Protein AF-A0A2V8UF79-F1 (afdb_monomer)

pLDDT: mean 83.08, std 16.21, range [36.19, 95.56]

Mean predicted aligned error: 9.64 Å

Solvent-accessible surface area (backbone atoms only — not comparable to full-atom values): 8028 Å² total; per-residue (Å²): 137,89,75,87,68,76,65,92,43,81,90,50,63,95,54,94,62,59,58,66,60,56,50,50,54,48,50,44,46,70,73,70,59,59,54,55,62,56,53,28,51,61,31,41,80,71,75,40,92,54,57,45,67,54,55,50,52,47,43,69,72,43,45,65,61,51,47,65,62,46,55,77,76,50,79,80,82,60,99,51,70,49,71,49,81,48,76,48,73,56,96,86,32,51,29,43,36,38,40,31,27,23,86,86,69,48,75,72,49,76,49,77,50,73,48,92,58,78,63,63,56,57,67,61,70,71,70,82,120

Radius of gyration: 20.26 Å; Cα contacts (8 Å, |Δi|>4): 120; chains: 1; bounding box: 39×39×61 Å

Structure (mmCIF, N/CA/C/O backbone):
data_AF-A0A2V8UF79-F1
#
_entry.id   AF-A0A2V8UF79-F1
#
loop_
_atom_site.group_PDB
_atom_site.id
_atom_site.type_symbol
_atom_site.label_atom_id
_atom_site.label_alt_id
_atom_site.label_comp_id
_atom_site.label_asym_id
_atom_site.label_entity_id
_atom_site.label_seq_id
_atom_site.pdbx_PDB_ins_code
_atom_site.Cartn_x
_atom_site.Cartn_y
_atom_site.Cartn_z
_atom_site.occupancy
_atom_site.B_iso_or_equiv
_atom_site.auth_seq_id
_atom_site.auth_comp_id
_atom_site.auth_asym_id
_atom_site.auth_atom_id
_atom_site.pdbx_PDB_model_num
ATOM 1 N N . MET A 1 1 ? -20.054 -1.602 21.205 1.00 36.19 1 MET A N 1
ATOM 2 C CA . MET A 1 1 ? -19.768 -2.441 22.390 1.00 36.19 1 MET A CA 1
ATOM 3 C C . MET A 1 1 ? -18.299 -2.821 22.345 1.00 36.19 1 MET A C 1
ATOM 5 O O . MET A 1 1 ? -17.912 -3.521 21.424 1.00 36.19 1 MET A O 1
ATOM 9 N N . ALA A 1 2 ? -17.483 -2.304 23.265 1.00 43.34 2 ALA A N 1
ATOM 10 C CA . ALA A 1 2 ? -16.044 -2.552 23.294 1.00 43.34 2 ALA A CA 1
ATOM 11 C C . ALA A 1 2 ? -15.741 -3.691 24.274 1.00 43.34 2 ALA A C 1
ATOM 13 O O . ALA A 1 2 ? -15.813 -3.506 25.489 1.00 43.34 2 ALA A O 1
ATOM 14 N N . ARG A 1 3 ? -15.422 -4.876 23.754 1.00 45.66 3 ARG A N 1
ATOM 15 C CA . ARG A 1 3 ? -14.690 -5.882 24.526 1.00 45.66 3 ARG A CA 1
ATOM 16 C C . ARG A 1 3 ? -13.221 -5.659 24.205 1.00 45.66 3 ARG A C 1
ATOM 18 O O . ARG A 1 3 ? -12.849 -5.752 23.046 1.00 45.66 3 ARG A O 1
ATOM 25 N N . ARG A 1 4 ? -12.414 -5.327 25.220 1.00 50.69 4 ARG A N 1
ATOM 26 C CA . ARG A 1 4 ? -10.949 -5.352 25.126 1.00 50.69 4 ARG A CA 1
ATOM 27 C C . ARG A 1 4 ? -10.539 -6.771 24.728 1.00 50.69 4 ARG A C 1
ATOM 29 O O . ARG A 1 4 ? -10.467 -7.644 25.588 1.00 50.69 4 ARG A O 1
ATOM 36 N N . ALA A 1 5 ? -10.326 -7.003 23.439 1.00 48.91 5 ALA A N 1
ATOM 37 C CA . ALA A 1 5 ? -9.511 -8.110 22.990 1.00 48.91 5 ALA A CA 1
ATOM 38 C C . ALA A 1 5 ? -8.061 -7.711 23.271 1.00 48.91 5 ALA A C 1
ATOM 40 O O . ALA A 1 5 ? -7.623 -6.620 22.909 1.00 48.91 5 ALA A O 1
ATOM 41 N N . THR A 1 6 ? -7.340 -8.556 23.999 1.00 53.25 6 THR A N 1
ATOM 42 C CA . THR A 1 6 ? -5.884 -8.475 24.116 1.00 53.25 6 THR A CA 1
ATOM 43 C C . THR A 1 6 ? -5.303 -8.270 22.715 1.00 53.25 6 THR A C 1
ATOM 45 O O . THR A 1 6 ? -5.701 -9.027 21.824 1.00 53.25 6 THR A O 1
ATOM 48 N N . PRO A 1 7 ? -4.413 -7.285 22.481 1.00 51.06 7 PRO A N 1
ATOM 49 C CA . PRO A 1 7 ? -3.833 -7.116 21.159 1.00 51.06 7 PRO A CA 1
ATOM 50 C C . PRO A 1 7 ? -3.147 -8.431 20.783 1.00 51.06 7 PRO A C 1
ATOM 52 O O . PRO A 1 7 ? -2.268 -8.917 21.500 1.00 51.06 7 PRO A O 1
ATOM 55 N N . LEU A 1 8 ? -3.583 -9.033 19.675 1.00 57.78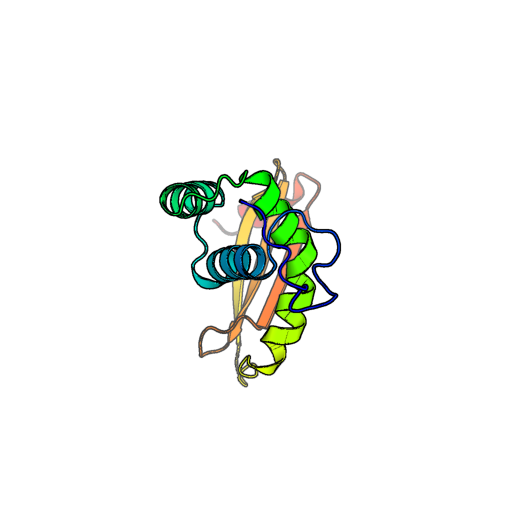 8 LEU A N 1
ATOM 56 C CA . LEU A 1 8 ? -2.989 -10.248 19.107 1.00 57.78 8 LEU A CA 1
ATOM 57 C C . LEU A 1 8 ? -1.510 -10.009 18.772 1.00 57.78 8 LEU A C 1
ATOM 59 O O . LEU A 1 8 ? -0.745 -10.957 18.587 1.00 57.78 8 LEU A O 1
ATOM 63 N N . ASN A 1 9 ? -1.095 -8.740 18.694 1.00 65.62 9 ASN A N 1
ATOM 64 C CA . ASN A 1 9 ? 0.278 -8.340 18.481 1.00 65.62 9 ASN A CA 1
ATOM 65 C C . ASN A 1 9 ? 0.593 -7.016 19.218 1.00 65.62 9 ASN A C 1
ATOM 67 O O . ASN A 1 9 ? -0.086 -6.022 18.956 1.00 65.62 9 ASN A O 1
ATOM 71 N N . PRO A 1 10 ? 1.672 -6.928 20.030 1.00 73.88 10 PRO A N 1
ATOM 72 C CA . PRO A 1 10 ? 2.131 -5.672 20.654 1.00 73.88 10 PRO A CA 1
ATOM 73 C C . PRO A 1 10 ? 2.301 -4.504 19.667 1.00 73.88 10 PRO A C 1
ATOM 75 O O . PRO A 1 10 ? 2.320 -3.336 20.038 1.00 73.88 10 PRO A O 1
ATOM 78 N N . PHE A 1 11 ? 2.418 -4.821 18.378 1.00 78.25 11 PHE A N 1
ATOM 79 C CA . PHE A 1 11 ? 2.521 -3.882 17.272 1.00 78.25 11 PHE A CA 1
ATOM 80 C C . PHE A 1 11 ? 1.319 -2.931 17.099 1.00 78.25 11 PHE A C 1
ATOM 82 O O . PHE A 1 11 ? 1.471 -1.842 16.533 1.00 78.25 11 PHE A O 1
ATOM 89 N N . PHE A 1 12 ? 0.136 -3.319 17.575 1.00 80.69 12 PHE A N 1
ATOM 90 C CA . PHE A 1 12 ? -1.090 -2.516 17.515 1.00 80.69 12 PHE A CA 1
ATOM 91 C C . PHE A 1 12 ? -1.527 -2.006 18.893 1.00 80.69 12 PHE A C 1
ATOM 93 O O . PHE A 1 12 ? -2.676 -1.607 19.076 1.00 80.69 12 PHE A O 1
ATOM 100 N N . ASP A 1 13 ? -0.611 -1.965 19.860 1.00 78.88 13 ASP A N 1
ATOM 101 C CA . ASP A 1 13 ? -0.946 -1.480 21.191 1.00 78.88 13 ASP A CA 1
ATOM 102 C C . ASP A 1 13 ? -1.377 0.003 21.175 1.00 78.88 13 ASP A C 1
ATOM 104 O O . ASP A 1 13 ? -0.908 0.826 20.375 1.00 78.88 13 ASP A O 1
ATOM 108 N N . GLY A 1 14 ? -2.337 0.335 22.039 1.00 77.50 14 GLY A N 1
ATOM 109 C CA . GLY A 1 14 ? -2.905 1.679 22.163 1.00 77.50 14 GLY A CA 1
ATOM 110 C C . GLY A 1 14 ? -3.758 2.155 20.976 1.00 77.50 14 GLY A C 1
ATOM 111 O O . GLY A 1 14 ? -3.981 3.361 20.831 1.00 77.50 14 GLY A O 1
ATOM 112 N N . ARG A 1 15 ? -4.230 1.261 20.094 1.00 83.88 15 ARG A N 1
ATOM 113 C CA . ARG A 1 15 ? -5.161 1.619 19.008 1.00 83.88 15 ARG A CA 1
ATOM 1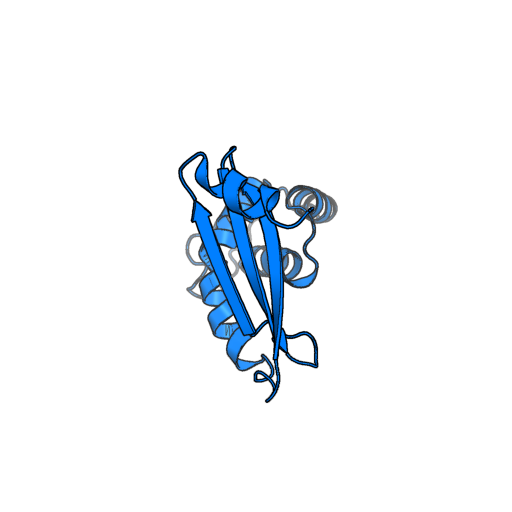14 C C . ARG A 1 15 ? -6.616 1.530 19.474 1.00 83.88 15 ARG A C 1
ATOM 116 O O . ARG A 1 15 ? -6.972 0.727 20.323 1.00 83.88 15 ARG A O 1
ATOM 123 N N . TRP A 1 16 ? -7.462 2.393 18.907 1.00 84.06 16 TRP A N 1
ATOM 124 C CA . TRP A 1 16 ? -8.902 2.414 19.207 1.00 84.06 16 TRP A CA 1
ATOM 125 C C . TRP A 1 16 ? -9.682 1.303 18.491 1.00 84.06 16 TRP A C 1
ATOM 127 O O . TRP A 1 16 ? -10.740 0.895 18.955 1.00 84.06 16 TRP A O 1
ATOM 137 N N . PHE A 1 17 ? -9.161 0.837 17.356 1.00 86.50 17 PHE A N 1
ATOM 138 C CA . PHE A 1 17 ? -9.727 -0.265 16.584 1.00 86.50 17 PHE A CA 1
ATOM 139 C C . PHE A 1 17 ? -8.957 -1.548 16.877 1.00 86.50 17 PHE A C 1
ATOM 141 O O . PHE A 1 17 ? -7.734 -1.487 17.016 1.00 86.50 17 PHE A O 1
ATOM 148 N N . ASP A 1 18 ? -9.668 -2.675 16.877 1.00 87.81 18 ASP A N 1
ATOM 149 C CA . ASP A 1 18 ? -9.070 -4.001 17.019 1.00 87.81 18 ASP A CA 1
ATOM 150 C C . ASP A 1 18 ? -8.066 -4.292 15.894 1.00 87.81 18 ASP A C 1
ATOM 152 O O . ASP A 1 18 ? -8.272 -3.925 14.729 1.00 87.81 18 ASP A O 1
ATOM 156 N N . ASP A 1 19 ? -6.997 -5.010 16.242 1.00 88.75 19 ASP A N 1
ATOM 157 C CA . ASP A 1 19 ? -5.901 -5.395 15.347 1.00 88.75 19 ASP A CA 1
ATOM 158 C C . ASP A 1 19 ? -6.417 -6.043 14.056 1.00 88.75 19 ASP A C 1
ATOM 160 O O . ASP A 1 19 ? -5.938 -5.742 12.962 1.00 88.75 19 ASP A O 1
ATOM 164 N N . GLU A 1 20 ? -7.433 -6.901 14.169 1.00 89.38 20 GLU A N 1
ATOM 165 C CA . GLU A 1 20 ? -8.027 -7.624 13.044 1.00 89.38 20 GLU A CA 1
ATOM 166 C C . GLU A 1 20 ? -8.670 -6.686 12.021 1.00 89.38 20 GLU A C 1
ATOM 168 O O . GLU A 1 20 ? -8.532 -6.902 10.815 1.00 89.38 20 GLU A O 1
ATOM 173 N N . ILE A 1 21 ? -9.317 -5.608 12.478 1.00 91.31 21 ILE A N 1
ATOM 174 C CA . ILE A 1 21 ? -9.935 -4.607 11.600 1.00 91.31 21 ILE A CA 1
ATOM 175 C C . ILE A 1 21 ? -8.843 -3.854 10.840 1.00 91.31 21 ILE A C 1
ATOM 177 O O . ILE A 1 21 ? -8.944 -3.664 9.624 1.00 91.31 21 ILE A O 1
ATOM 181 N N . ILE A 1 22 ? -7.775 -3.462 11.542 1.00 91.69 22 ILE A N 1
ATOM 182 C CA . ILE A 1 22 ? -6.629 -2.772 10.939 1.00 91.69 22 ILE A CA 1
ATOM 183 C C . ILE A 1 22 ? -5.976 -3.676 9.887 1.00 91.69 22 ILE A C 1
ATOM 185 O O . ILE A 1 22 ? -5.786 -3.258 8.742 1.00 91.69 22 ILE A O 1
ATOM 189 N N . ILE A 1 23 ? -5.676 -4.928 10.244 1.00 91.75 23 ILE A N 1
ATOM 190 C CA . ILE A 1 23 ? -5.064 -5.912 9.346 1.00 91.75 23 ILE A CA 1
ATOM 191 C C . ILE A 1 23 ? -5.961 -6.174 8.135 1.00 91.75 23 ILE A C 1
ATOM 193 O O . ILE A 1 23 ? -5.459 -6.228 7.012 1.00 91.75 23 ILE A O 1
ATOM 197 N N . LEU A 1 24 ? -7.275 -6.310 8.325 1.00 92.25 24 LEU A N 1
ATOM 198 C CA . LEU A 1 24 ? -8.221 -6.540 7.236 1.00 92.25 24 LEU A CA 1
ATOM 199 C C . LEU A 1 24 ? -8.214 -5.381 6.232 1.00 92.25 24 LEU A C 1
ATOM 201 O O . LEU A 1 24 ? -8.098 -5.624 5.028 1.00 92.25 24 LEU A O 1
ATOM 205 N N . CYS A 1 25 ? -8.281 -4.139 6.722 1.00 93.00 25 CYS A N 1
ATOM 206 C CA . CYS A 1 25 ? -8.245 -2.944 5.878 1.00 93.00 25 CYS A CA 1
ATOM 207 C C . CYS A 1 25 ? -6.948 -2.879 5.060 1.00 93.00 25 CYS A C 1
ATOM 209 O O . CYS A 1 25 ? -6.990 -2.677 3.846 1.00 93.00 25 CYS A O 1
ATOM 211 N N . LEU A 1 26 ? -5.803 -3.110 5.711 1.00 92.75 26 LEU A N 1
ATOM 212 C CA . LEU A 1 26 ? -4.489 -3.109 5.062 1.00 92.75 26 LEU A CA 1
ATOM 213 C C . LEU A 1 26 ? -4.340 -4.238 4.041 1.00 92.75 26 LEU A C 1
ATOM 215 O O . LEU A 1 26 ? -3.820 -4.043 2.941 1.00 92.75 2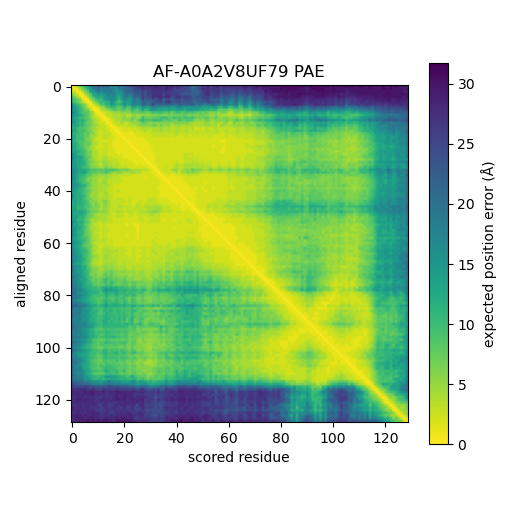6 LEU A O 1
ATOM 219 N N . ARG A 1 27 ? -4.827 -5.435 4.377 1.00 92.12 27 ARG A N 1
ATOM 220 C CA . ARG A 1 27 ? -4.795 -6.582 3.469 1.00 92.12 27 ARG A CA 1
ATOM 221 C C . ARG A 1 27 ? -5.552 -6.267 2.186 1.00 92.12 27 ARG A C 1
ATOM 223 O O . ARG A 1 27 ? -5.056 -6.558 1.101 1.00 92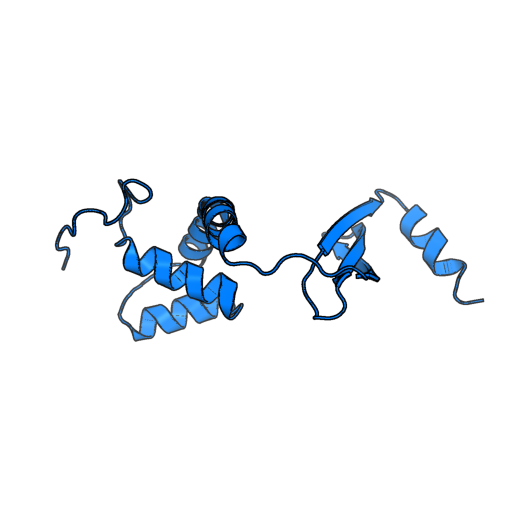.12 27 ARG A O 1
ATOM 230 N N . TRP A 1 28 ? -6.739 -5.680 2.298 1.00 92.25 28 TRP A N 1
ATOM 231 C CA . TRP A 1 28 ? -7.536 -5.315 1.133 1.00 92.25 28 TRP A CA 1
ATOM 232 C C . TRP A 1 28 ? -6.919 -4.172 0.333 1.00 92.25 28 TRP A C 1
ATOM 234 O O . TRP A 1 28 ? -6.841 -4.295 -0.891 1.00 92.25 28 TRP A O 1
ATOM 244 N N . SER A 1 29 ? -6.401 -3.131 0.997 1.00 91.19 29 SER A N 1
ATOM 245 C CA . SER A 1 29 ? -5.742 -2.016 0.310 1.00 91.19 29 SER A CA 1
ATOM 246 C C . SER A 1 29 ? -4.541 -2.481 -0.514 1.00 91.19 29 SER A C 1
ATOM 248 O O . SER A 1 29 ? -4.389 -2.068 -1.660 1.00 91.19 29 SER A O 1
ATOM 250 N N . PHE A 1 30 ? -3.710 -3.383 0.022 1.00 88.88 30 PHE A N 1
ATOM 251 C CA . PHE A 1 30 ? -2.521 -3.864 -0.688 1.00 88.88 30 PHE A CA 1
ATOM 252 C C . PHE A 1 30 ? -2.828 -4.934 -1.740 1.00 88.88 30 PHE A C 1
ATOM 254 O O . PHE A 1 30 ? -2.205 -4.942 -2.803 1.00 88.88 30 PHE A O 1
ATOM 261 N N . ARG A 1 31 ? -3.783 -5.837 -1.477 1.00 88.75 31 ARG A N 1
ATOM 262 C CA . ARG A 1 31 ? -4.070 -6.965 -2.377 1.00 88.75 31 ARG A CA 1
ATOM 263 C C . ARG A 1 31 ? -4.914 -6.569 -3.582 1.00 88.75 31 ARG A C 1
ATOM 265 O O . ARG A 1 31 ? -4.586 -6.975 -4.693 1.00 88.75 31 ARG A O 1
ATOM 272 N N . TYR A 1 32 ? -6.003 -5.840 -3.351 1.00 88.12 32 TYR A N 1
ATOM 273 C CA . TYR A 1 32 ? -7.019 -5.568 -4.373 1.00 88.12 32 TYR A CA 1
ATOM 274 C C . TYR A 1 32 ? -6.958 -4.134 -4.906 1.00 88.12 32 TYR A C 1
ATOM 276 O O . TYR A 1 32 ? -7.583 -3.842 -5.918 1.00 88.12 32 TYR A O 1
ATOM 284 N N . LYS A 1 33 ? -6.187 -3.255 -4.248 1.00 86.31 33 LYS A N 1
ATOM 285 C CA . LYS A 1 33 ? -6.041 -1.830 -4.587 1.00 86.31 33 LYS A CA 1
ATOM 286 C C . LYS A 1 33 ? -7.376 -1.067 -4.770 1.00 86.31 33 LYS A C 1
ATOM 288 O O . LYS A 1 33 ? -7.457 -0.251 -5.687 1.00 86.31 33 LYS A O 1
ATOM 293 N N . PRO A 1 34 ? -8.408 -1.289 -3.927 1.00 91.75 34 PRO A N 1
ATOM 294 C CA . PRO A 1 34 ? -9.595 -0.437 -3.928 1.00 91.75 34 PRO A CA 1
ATOM 295 C C . PRO A 1 34 ? -9.224 0.992 -3.520 1.00 91.75 34 PRO A C 1
ATOM 297 O O . PRO A 1 34 ? -8.194 1.223 -2.870 1.00 91.75 34 PRO A O 1
ATOM 300 N N . SER A 1 35 ? -10.081 1.958 -3.847 1.00 92.19 35 SER A N 1
ATOM 301 C CA . SER A 1 35 ? -9.922 3.302 -3.305 1.00 92.19 35 SER A CA 1
ATOM 302 C C . SER A 1 35 ? -10.137 3.277 -1.784 1.00 92.19 35 SER A C 1
ATOM 304 O O . SER A 1 35 ? -10.885 2.457 -1.246 1.00 92.19 35 SER A O 1
ATOM 306 N N . TYR A 1 36 ? -9.497 4.192 -1.048 1.00 93.00 36 TYR A N 1
ATOM 307 C CA . TYR A 1 36 ? -9.743 4.298 0.396 1.00 93.00 36 TYR A CA 1
ATOM 308 C C . TYR A 1 36 ? -11.190 4.688 0.720 1.00 93.00 36 TYR A C 1
ATOM 310 O O . TYR A 1 36 ? -11.620 4.446 1.840 1.00 93.00 36 TYR A O 1
ATOM 318 N N . ARG A 1 37 ? -11.933 5.292 -0.220 1.00 93.75 37 ARG A N 1
ATOM 319 C CA . ARG A 1 37 ? -13.365 5.573 -0.040 1.00 93.75 37 ARG A CA 1
ATOM 320 C C . ARG A 1 37 ? -14.187 4.298 -0.173 1.00 93.75 37 ARG A C 1
ATOM 322 O O . ARG A 1 37 ? -14.999 4.037 0.703 1.00 93.75 37 ARG A O 1
ATOM 329 N N . ASP A 1 38 ? -13.877 3.468 -1.162 1.00 94.31 38 ASP A N 1
ATOM 330 C CA . ASP A 1 38 ? -14.542 2.176 -1.361 1.00 94.31 38 ASP A CA 1
ATOM 331 C C . ASP A 1 38 ? -14.331 1.294 -0.123 1.00 94.31 38 ASP A C 1
ATOM 333 O O . ASP A 1 38 ? -15.261 0.680 0.383 1.00 94.31 38 ASP A O 1
ATOM 337 N N . LEU A 1 39 ? -13.119 1.298 0.451 1.00 94.25 39 LEU A N 1
ATOM 338 C CA . LEU A 1 39 ? -12.859 0.596 1.713 1.00 94.25 39 LEU A CA 1
ATOM 339 C C . LEU A 1 39 ? -13.710 1.118 2.871 1.00 94.25 39 LEU A C 1
ATOM 341 O O . LEU A 1 39 ? -14.125 0.325 3.711 1.00 94.25 39 LEU A O 1
ATOM 345 N N . VAL A 1 40 ? -13.964 2.425 2.942 1.00 95.12 40 VAL A N 1
ATOM 346 C CA . VAL A 1 40 ? -14.855 2.990 3.964 1.00 95.12 40 VAL A CA 1
ATOM 347 C C . VAL A 1 40 ? -16.285 2.512 3.761 1.00 95.12 40 VAL A C 1
ATOM 349 O O . VAL A 1 40 ? -16.916 2.123 4.737 1.00 95.12 40 VAL A O 1
ATOM 352 N N . GLU A 1 41 ? -16.777 2.491 2.524 1.00 95.06 41 GLU A N 1
ATOM 353 C CA . GLU A 1 41 ? -18.114 1.980 2.201 1.00 95.06 41 GLU A CA 1
ATOM 354 C C . GLU A 1 41 ? -18.241 0.500 2.583 1.00 95.06 41 GLU A C 1
ATOM 356 O O . GLU A 1 41 ? -19.137 0.136 3.343 1.00 95.06 41 GLU A O 1
ATOM 361 N N . MET A 1 42 ? -17.266 -0.329 2.200 1.00 94.25 42 MET A N 1
ATOM 362 C CA . MET A 1 42 ? -17.231 -1.754 2.551 1.00 94.25 42 MET A CA 1
ATOM 363 C C . MET A 1 42 ? -17.159 -2.005 4.067 1.00 94.25 42 MET A C 1
ATOM 365 O O . MET A 1 42 ? -17.686 -3.001 4.564 1.00 94.25 42 MET A O 1
ATOM 369 N N . MET A 1 43 ? -16.470 -1.142 4.823 1.00 94.12 43 MET A N 1
ATOM 370 C CA . MET A 1 43 ? -16.451 -1.227 6.289 1.00 94.12 43 MET A CA 1
ATOM 371 C C . MET A 1 43 ? -17.761 -0.715 6.898 1.00 94.12 43 MET A C 1
ATOM 373 O O . MET A 1 43 ? -18.242 -1.285 7.877 1.00 94.12 43 MET A O 1
ATOM 377 N N . GLY A 1 44 ? -18.382 0.293 6.285 1.00 94.50 44 GLY A N 1
ATOM 378 C CA . GLY A 1 44 ? -19.699 0.804 6.651 1.00 94.50 44 GLY A CA 1
ATOM 379 C C . GLY A 1 44 ? -20.794 -0.254 6.526 1.00 94.50 44 GLY A C 1
ATOM 380 O O . GLY A 1 44 ? -21.564 -0.435 7.466 1.00 94.50 44 GLY A O 1
ATOM 381 N N . GLU A 1 45 ? -20.798 -1.033 5.439 1.00 94.62 45 GLU A N 1
ATOM 382 C CA . GLU A 1 45 ? -21.695 -2.190 5.255 1.00 94.62 45 GLU A CA 1
ATOM 383 C C . GLU A 1 45 ? -21.553 -3.238 6.372 1.00 94.62 45 GLU A C 1
ATOM 385 O O . GLU A 1 45 ? -22.496 -3.958 6.693 1.00 94.62 45 GLU A O 1
ATOM 390 N N . ARG A 1 46 ? -20.377 -3.306 7.005 1.00 92.12 46 ARG A N 1
ATOM 391 C CA . ARG A 1 46 ? -20.067 -4.205 8.128 1.00 92.12 46 ARG A CA 1
ATOM 392 C C . ARG A 1 46 ? -20.321 -3.573 9.499 1.00 92.12 46 ARG A C 1
ATOM 394 O O . ARG A 1 46 ? -19.970 -4.170 10.514 1.00 92.12 46 ARG A O 1
ATOM 401 N N . GLY A 1 47 ? -20.894 -2.370 9.547 1.00 92.69 47 GLY A N 1
ATOM 402 C CA . GLY A 1 47 ? -21.158 -1.636 10.787 1.00 92.69 47 GLY A CA 1
ATOM 403 C C . GLY A 1 47 ? -19.910 -1.035 11.441 1.00 92.69 47 GLY A C 1
ATOM 404 O O . GLY A 1 47 ? -19.942 -0.708 12.627 1.00 92.69 47 GLY A O 1
ATOM 405 N N . LEU A 1 48 ? -18.809 -0.891 10.697 1.00 91.44 48 LEU A N 1
ATOM 406 C CA . LEU A 1 48 ? -17.544 -0.336 11.177 1.00 91.44 48 LEU A CA 1
ATOM 407 C C . LEU A 1 48 ? -17.322 1.067 10.589 1.00 91.44 48 LEU A C 1
ATOM 409 O O . LEU A 1 48 ? -16.789 1.196 9.484 1.00 91.44 48 LEU A O 1
ATOM 413 N N . PRO A 1 49 ? -17.694 2.143 11.307 1.00 90.62 49 PRO A N 1
ATOM 414 C CA . PRO A 1 49 ? -17.481 3.502 10.828 1.00 90.62 49 PRO A CA 1
ATOM 415 C C . PRO A 1 49 ? -15.994 3.871 10.927 1.00 90.62 49 PRO A C 1
ATOM 417 O O . PRO A 1 49 ? -15.481 4.211 11.994 1.00 90.62 49 PRO A O 1
ATOM 420 N N . VAL A 1 50 ? -15.289 3.810 9.797 1.00 92.00 50 VAL A N 1
ATOM 421 C CA . VAL A 1 50 ? -13.872 4.183 9.684 1.00 92.00 50 VAL A CA 1
ATOM 422 C C . VAL A 1 50 ? -13.741 5.356 8.720 1.00 92.00 50 VAL A C 1
ATOM 424 O O . VAL A 1 50 ? -14.332 5.358 7.650 1.00 92.00 50 VAL A O 1
ATOM 427 N N . ALA A 1 51 ? -12.945 6.368 9.065 1.00 93.00 51 ALA A N 1
ATOM 428 C CA . ALA A 1 51 ? -12.638 7.450 8.133 1.00 93.00 51 ALA A CA 1
ATOM 429 C C . ALA A 1 51 ? -11.552 7.027 7.127 1.00 93.00 51 ALA A C 1
ATOM 431 O O . ALA A 1 51 ? -10.572 6.376 7.494 1.00 93.00 51 ALA A O 1
ATOM 432 N N . HIS A 1 52 ? -11.653 7.485 5.877 1.00 93.19 52 HIS A N 1
ATOM 433 C CA . HIS A 1 52 ? -10.666 7.171 4.831 1.00 93.19 52 HIS A CA 1
ATOM 434 C C . HIS A 1 52 ? -9.244 7.632 5.210 1.00 93.19 52 HIS A C 1
ATOM 436 O O . HIS A 1 52 ? -8.260 6.965 4.897 1.00 93.19 52 HIS A O 1
ATOM 442 N N . THR A 1 53 ? -9.123 8.746 5.944 1.00 94.88 53 THR A N 1
ATOM 443 C CA . THR A 1 53 ? -7.844 9.252 6.468 1.00 94.88 53 THR A CA 1
ATOM 444 C C . THR A 1 53 ? -7.233 8.326 7.516 1.00 94.88 53 THR A C 1
ATOM 446 O O . THR A 1 53 ? -6.010 8.238 7.608 1.00 94.88 53 THR A O 1
ATOM 449 N N . THR A 1 54 ? -8.051 7.606 8.288 1.00 93.75 54 THR A N 1
ATOM 450 C CA . THR A 1 54 ? -7.585 6.605 9.254 1.00 93.75 54 THR A CA 1
ATOM 451 C C . THR A 1 54 ? -6.958 5.421 8.529 1.00 93.75 54 THR A C 1
ATOM 453 O O . THR A 1 54 ? -5.841 5.032 8.870 1.00 93.75 54 THR A O 1
ATOM 456 N N . ILE A 1 55 ? -7.619 4.919 7.480 1.00 93.56 55 ILE A N 1
ATOM 457 C CA . ILE A 1 55 ? -7.090 3.830 6.646 1.00 93.56 55 ILE A CA 1
ATOM 458 C C . ILE A 1 55 ? -5.790 4.265 5.962 1.00 93.56 55 ILE A C 1
ATOM 460 O O . ILE A 1 55 ? -4.801 3.537 6.009 1.00 93.56 55 ILE A O 1
ATOM 464 N N . LEU A 1 56 ? -5.742 5.484 5.416 1.00 93.88 56 LEU A N 1
ATOM 465 C CA . LEU A 1 56 ? -4.522 6.049 4.834 1.00 93.88 56 LEU A CA 1
ATOM 466 C C . LEU A 1 56 ? -3.371 6.118 5.853 1.00 93.88 56 LEU A C 1
ATOM 468 O O . LEU A 1 56 ? -2.249 5.720 5.548 1.00 93.88 56 LEU A O 1
ATOM 472 N N . ARG A 1 57 ? -3.634 6.599 7.075 1.00 93.69 57 ARG A N 1
ATOM 473 C CA . ARG A 1 57 ? -2.625 6.675 8.147 1.00 93.69 57 ARG A CA 1
ATOM 474 C C . ARG A 1 57 ? -2.123 5.292 8.555 1.00 93.69 57 ARG A C 1
ATOM 476 O O . ARG A 1 57 ? -0.935 5.145 8.826 1.00 93.69 57 ARG A O 1
ATOM 483 N N . TRP A 1 58 ? -3.001 4.291 8.600 1.00 93.50 58 TRP A N 1
ATOM 484 C CA . TRP A 1 58 ? -2.598 2.904 8.822 1.00 93.50 58 TRP A CA 1
ATOM 485 C C . TRP A 1 58 ? -1.722 2.388 7.687 1.00 93.50 58 TRP A C 1
ATOM 487 O O . TRP A 1 58 ? -0.668 1.829 7.967 1.00 93.50 58 TRP A O 1
ATOM 497 N N . ALA A 1 59 ? -2.117 2.611 6.431 1.00 92.88 59 ALA A N 1
ATOM 498 C CA . ALA A 1 59 ? -1.349 2.168 5.272 1.00 92.88 59 ALA A CA 1
ATOM 499 C C . ALA A 1 59 ? 0.068 2.745 5.300 1.00 92.88 59 ALA A C 1
ATOM 501 O O . ALA A 1 59 ? 1.025 1.988 5.217 1.00 92.88 59 ALA A O 1
ATOM 502 N N . VAL A 1 60 ? 0.212 4.052 5.532 1.00 92.19 60 VAL A N 1
ATOM 503 C CA . VAL A 1 60 ? 1.530 4.701 5.635 1.00 92.19 60 VAL A CA 1
ATOM 504 C C . VAL A 1 60 ? 2.337 4.161 6.818 1.00 92.19 60 VAL A C 1
ATOM 506 O O . VAL A 1 60 ? 3.513 3.857 6.664 1.00 92.19 60 VAL A O 1
ATOM 509 N N . ARG A 1 61 ? 1.722 4.017 7.999 1.00 91.69 61 ARG A N 1
ATOM 510 C CA . ARG A 1 61 ? 2.431 3.581 9.213 1.00 91.69 61 ARG A CA 1
ATOM 511 C C . ARG A 1 61 ? 2.899 2.130 9.144 1.00 91.69 61 ARG A C 1
ATOM 513 O O . ARG A 1 61 ? 3.940 1.800 9.701 1.00 91.69 61 ARG A O 1
ATOM 520 N N . TYR A 1 62 ? 2.091 1.261 8.548 1.00 90.94 62 TYR A N 1
ATOM 521 C CA . TYR A 1 62 ? 2.274 -0.182 8.646 1.00 90.94 62 TYR A CA 1
ATOM 522 C C . TYR A 1 62 ? 2.786 -0.824 7.352 1.00 90.94 62 TYR A C 1
ATOM 524 O O . TYR A 1 62 ? 3.205 -1.978 7.407 1.00 90.94 62 TYR A O 1
ATOM 532 N N . ALA A 1 63 ? 2.801 -0.108 6.220 1.00 90.69 63 ALA A N 1
ATOM 533 C CA . ALA A 1 63 ? 3.255 -0.639 4.932 1.00 90.69 63 ALA A CA 1
ATOM 534 C C . ALA A 1 63 ? 4.628 -1.314 5.017 1.00 90.69 63 ALA A C 1
ATOM 536 O O . ALA A 1 63 ? 4.750 -2.465 4.611 1.00 90.69 63 ALA A O 1
ATOM 537 N N . GLU A 1 64 ? 5.630 -0.644 5.591 1.00 89.94 64 GLU A N 1
ATOM 538 C CA . GLU A 1 64 ? 6.996 -1.181 5.649 1.00 89.94 64 GLU A CA 1
ATOM 539 C C . GLU A 1 64 ? 7.078 -2.498 6.426 1.00 89.94 64 GLU A C 1
ATOM 541 O O . GLU A 1 64 ? 7.756 -3.438 6.013 1.00 89.94 64 GLU A O 1
ATOM 546 N N . GLU A 1 65 ? 6.381 -2.594 7.560 1.00 89.31 65 GLU A N 1
ATOM 547 C CA . GLU A 1 65 ? 6.406 -3.806 8.378 1.00 89.31 65 GLU A CA 1
ATOM 548 C C . GLU A 1 65 ? 5.661 -4.957 7.692 1.00 89.31 65 GLU A C 1
ATOM 550 O O . GLU A 1 65 ? 6.114 -6.105 7.715 1.00 89.31 65 GLU A O 1
ATOM 555 N N . PHE A 1 66 ? 4.540 -4.651 7.035 1.00 88.44 66 PHE A N 1
ATOM 556 C CA . PHE A 1 66 ? 3.833 -5.619 6.203 1.00 88.44 66 PHE A CA 1
ATOM 557 C C . PHE A 1 66 ? 4.715 -6.107 5.056 1.00 88.44 66 PHE A C 1
ATOM 559 O O . PHE A 1 66 ? 4.783 -7.312 4.822 1.00 88.44 66 PHE A O 1
ATOM 566 N N . GLU A 1 67 ? 5.433 -5.207 4.388 1.00 88.06 67 GLU A N 1
ATOM 567 C CA . GLU A 1 67 ? 6.342 -5.550 3.300 1.00 88.06 67 GLU A CA 1
ATOM 568 C C . GLU A 1 67 ? 7.483 -6.451 3.785 1.00 88.06 67 GLU A C 1
ATOM 570 O O . GLU A 1 67 ? 7.726 -7.498 3.190 1.00 88.06 67 GLU A O 1
ATOM 575 N N . LYS A 1 68 ? 8.134 -6.122 4.911 1.00 89.75 68 LYS A N 1
ATOM 576 C CA . LYS A 1 68 ? 9.202 -6.950 5.506 1.00 89.75 68 LYS A CA 1
ATOM 577 C C . LYS A 1 68 ? 8.742 -8.378 5.792 1.00 89.75 68 LYS A C 1
ATOM 579 O O . LYS A 1 68 ? 9.484 -9.333 5.552 1.00 89.75 68 LYS A O 1
ATOM 584 N N . ARG A 1 69 ? 7.524 -8.536 6.317 1.00 89.69 69 ARG A N 1
ATOM 585 C CA . ARG A 1 69 ? 6.942 -9.854 6.613 1.00 89.69 69 ARG A CA 1
ATOM 586 C C . ARG A 1 69 ? 6.516 -10.576 5.339 1.00 89.69 69 ARG A C 1
ATOM 588 O O . ARG A 1 69 ? 6.752 -11.776 5.223 1.00 89.69 69 ARG A O 1
ATOM 595 N N . TRP A 1 70 ? 5.945 -9.850 4.380 1.00 86.38 70 TRP A N 1
ATOM 596 C CA . TRP A 1 70 ? 5.501 -10.389 3.097 1.00 86.38 70 TRP A CA 1
ATOM 597 C C . TRP A 1 70 ? 6.661 -10.852 2.214 1.00 86.38 70 TRP A C 1
ATOM 599 O O . TRP A 1 70 ? 6.561 -11.899 1.581 1.00 86.38 70 TRP A O 1
ATOM 609 N N . ARG A 1 71 ? 7.789 -10.133 2.226 1.00 86.75 71 ARG A N 1
ATOM 610 C CA . ARG A 1 71 ? 8.977 -10.409 1.401 1.00 86.75 71 ARG A CA 1
ATOM 611 C C . ARG A 1 71 ? 9.499 -11.843 1.558 1.00 86.75 71 ARG A C 1
ATOM 613 O O . ARG A 1 71 ? 10.040 -12.397 0.612 1.00 86.75 71 ARG A O 1
ATOM 620 N N . ARG A 1 72 ? 9.283 -12.470 2.721 1.00 88.38 72 ARG A N 1
ATOM 621 C CA . ARG A 1 72 ? 9.656 -13.872 3.005 1.00 88.38 72 ARG A CA 1
ATOM 622 C C . ARG A 1 72 ? 8.849 -14.895 2.201 1.00 88.38 72 ARG A C 1
ATOM 624 O O . ARG A 1 72 ? 9.333 -15.990 1.953 1.00 88.38 72 ARG A O 1
ATOM 631 N N . TYR A 1 73 ? 7.623 -14.538 1.829 1.00 88.62 73 TYR A N 1
ATOM 632 C CA . TYR A 1 73 ? 6.710 -15.370 1.043 1.00 88.62 73 TYR A CA 1
ATOM 633 C C . TYR A 1 73 ? 6.744 -15.015 -0.446 1.00 88.62 73 TYR A C 1
ATOM 635 O O . TYR A 1 73 ? 6.082 -15.656 -1.262 1.00 88.62 73 TYR A O 1
ATOM 643 N N . GLU A 1 74 ? 7.481 -13.968 -0.813 1.00 85.25 74 GLU A N 1
ATOM 644 C CA . GLU A 1 74 ? 7.565 -13.514 -2.186 1.00 85.25 74 GLU A CA 1
ATOM 645 C C . GLU A 1 74 ? 8.536 -14.390 -2.984 1.00 85.25 74 GLU A C 1
ATOM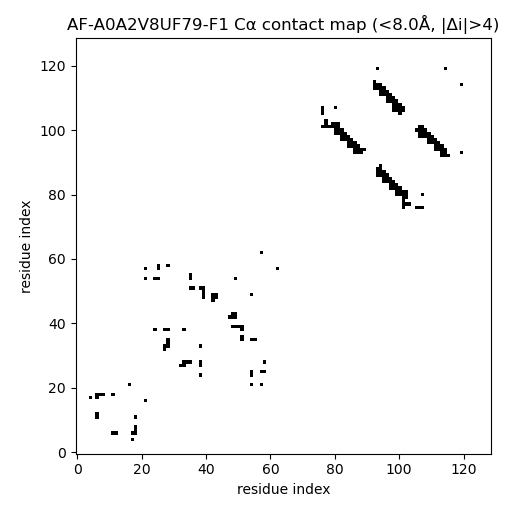 647 O O . GLU A 1 74 ? 9.632 -14.714 -2.528 1.00 85.25 74 GLU A O 1
ATOM 652 N N . ARG A 1 75 ? 8.165 -14.754 -4.217 1.00 90.31 75 ARG A N 1
ATOM 653 C CA . ARG A 1 75 ? 9.076 -15.511 -5.085 1.00 90.31 75 ARG A CA 1
ATOM 654 C C . ARG A 1 75 ? 10.309 -14.661 -5.422 1.00 90.31 75 ARG A C 1
ATOM 656 O O . ARG A 1 75 ? 10.147 -13.458 -5.630 1.00 90.31 75 ARG A O 1
ATOM 663 N N . PRO A 1 76 ? 11.509 -15.240 -5.568 1.00 89.31 76 PRO A N 1
ATOM 664 C CA . PRO A 1 76 ? 12.687 -14.495 -6.005 1.00 89.31 76 PRO A CA 1
ATOM 665 C C . PRO A 1 76 ? 12.517 -13.931 -7.428 1.00 89.31 76 PRO A C 1
ATOM 667 O O . PRO A 1 76 ? 11.722 -14.435 -8.230 1.00 89.31 76 PRO A O 1
ATOM 670 N N . VAL A 1 77 ? 13.263 -12.868 -7.732 1.00 90.94 77 VAL A N 1
ATOM 671 C CA . VAL A 1 77 ? 13.324 -12.282 -9.081 1.00 90.94 77 VAL A CA 1
ATOM 672 C C . VAL A 1 77 ? 13.954 -13.293 -10.047 1.00 90.94 77 VAL A C 1
ATOM 674 O O . VAL A 1 77 ? 14.910 -13.980 -9.693 1.00 90.94 77 VAL A O 1
ATOM 677 N N . GLY A 1 78 ? 13.388 -13.424 -11.250 1.00 90.38 78 GLY A N 1
ATOM 678 C CA . GLY A 1 78 ? 13.928 -14.309 -12.289 1.00 90.38 78 GLY A CA 1
ATOM 679 C C . GLY A 1 78 ? 15.263 -13.833 -12.883 1.00 90.38 78 GLY A C 1
ATOM 680 O O . GLY A 1 78 ? 15.679 -12.698 -12.684 1.00 90.38 78 GLY A O 1
ATOM 681 N N . GLY A 1 79 ? 15.915 -14.688 -13.678 1.00 91.00 79 GLY A N 1
ATOM 682 C CA . GLY A 1 79 ? 17.219 -14.386 -14.295 1.00 91.00 79 GLY A CA 1
ATOM 683 C C . GLY A 1 79 ? 17.197 -13.374 -15.452 1.00 91.00 79 GLY A C 1
ATOM 684 O O . GLY A 1 79 ? 18.253 -12.972 -15.923 1.00 91.00 79 GLY A O 1
ATOM 685 N N . SER A 1 80 ? 16.018 -12.955 -15.918 1.00 93.25 80 SER A N 1
ATOM 686 C CA . SER A 1 80 ? 15.860 -11.965 -16.991 1.00 93.25 80 SER A CA 1
ATOM 687 C C . SER A 1 80 ? 14.782 -10.948 -16.630 1.00 93.25 80 SER A C 1
ATOM 689 O O . SER A 1 80 ? 13.696 -11.336 -16.180 1.00 93.25 80 SER A O 1
ATOM 691 N N . TRP A 1 81 ? 15.045 -9.675 -16.909 1.00 94.62 81 TRP A N 1
ATOM 692 C CA . TRP A 1 81 ? 14.136 -8.563 -16.652 1.00 94.62 81 TRP A CA 1
ATOM 693 C C . TRP A 1 81 ? 14.054 -7.622 -17.857 1.00 94.62 81 TRP A C 1
ATOM 695 O O . TRP A 1 81 ? 14.945 -7.586 -18.702 1.00 94.62 81 TRP A O 1
ATOM 705 N N . ARG A 1 82 ? 12.939 -6.899 -17.955 1.00 93.75 82 ARG A N 1
ATOM 706 C CA . ARG A 1 82 ? 12.682 -5.834 -18.929 1.00 93.75 82 ARG A CA 1
ATOM 707 C C . ARG A 1 82 ? 12.382 -4.558 -18.160 1.00 93.75 82 ARG A C 1
ATOM 709 O O . ARG A 1 82 ? 11.758 -4.632 -17.104 1.00 93.75 82 ARG A O 1
ATOM 716 N N . ALA A 1 83 ? 12.825 -3.418 -18.670 1.00 94.25 83 ALA A N 1
ATOM 717 C CA . ALA A 1 83 ? 12.534 -2.124 -18.075 1.00 94.25 83 ALA A CA 1
ATOM 718 C C . ALA A 1 83 ? 11.705 -1.279 -19.040 1.00 94.25 83 ALA A C 1
ATOM 720 O O . ALA A 1 83 ? 12.064 -1.153 -20.209 1.00 94.25 83 ALA A O 1
ATOM 721 N N . ASP A 1 84 ? 10.618 -0.710 -18.527 1.00 92.81 84 ASP A N 1
ATOM 722 C CA . ASP A 1 84 ? 9.784 0.255 -19.238 1.00 92.81 84 ASP A CA 1
ATOM 723 C C . ASP A 1 84 ? 10.057 1.660 -18.687 1.00 92.81 84 ASP A C 1
ATOM 725 O O . ASP A 1 84 ? 10.239 1.831 -17.477 1.00 92.81 84 ASP A O 1
ATOM 729 N N . GLU A 1 85 ? 10.035 2.666 -19.559 1.00 92.69 85 GLU A N 1
ATOM 730 C CA . GLU A 1 85 ? 10.081 4.083 -19.195 1.00 92.69 85 GLU A CA 1
ATOM 731 C C . GLU A 1 85 ? 8.690 4.699 -19.375 1.00 92.69 85 GLU A C 1
ATOM 733 O O . GLU A 1 85 ? 8.033 4.525 -20.400 1.00 92.69 85 GLU A O 1
ATOM 738 N N . THR A 1 86 ? 8.204 5.408 -18.361 1.00 91.62 86 THR A N 1
ATOM 739 C CA . THR A 1 86 ? 6.914 6.105 -18.391 1.00 91.62 86 THR A CA 1
ATOM 740 C C . THR A 1 86 ? 7.070 7.500 -17.809 1.00 91.62 86 THR A C 1
ATOM 742 O O . THR A 1 86 ? 7.747 7.699 -16.807 1.00 91.62 86 THR A O 1
ATOM 745 N N . TYR A 1 87 ? 6.405 8.476 -18.410 1.00 88.88 87 TYR A N 1
ATOM 746 C CA . TYR A 1 87 ? 6.494 9.882 -18.045 1.00 88.88 87 TYR A CA 1
ATOM 747 C C . TYR A 1 87 ? 5.125 10.382 -17.593 1.00 88.88 87 TYR A C 1
ATOM 749 O O . TYR A 1 87 ? 4.097 10.091 -18.203 1.00 88.88 87 TYR A O 1
ATOM 757 N N . PHE A 1 88 ? 5.092 11.141 -16.503 1.00 90.50 88 PHE A N 1
ATOM 758 C CA . PHE A 1 88 ? 3.863 11.759 -16.011 1.00 90.50 88 PHE A CA 1
ATOM 759 C C . PHE A 1 88 ? 4.161 13.048 -15.252 1.00 90.50 88 PHE A C 1
ATOM 761 O O . PHE A 1 88 ? 5.295 13.322 -14.856 1.00 90.50 88 PHE A O 1
ATOM 768 N N . LYS A 1 89 ? 3.134 13.883 -15.062 1.00 88.19 89 LYS A N 1
ATOM 769 C CA . LYS A 1 89 ? 3.258 15.132 -14.306 1.00 88.19 89 LYS A CA 1
ATOM 770 C C . LYS A 1 89 ? 2.851 14.933 -12.852 1.00 88.19 89 LYS A C 1
ATOM 772 O O . LYS A 1 89 ? 1.711 14.576 -12.5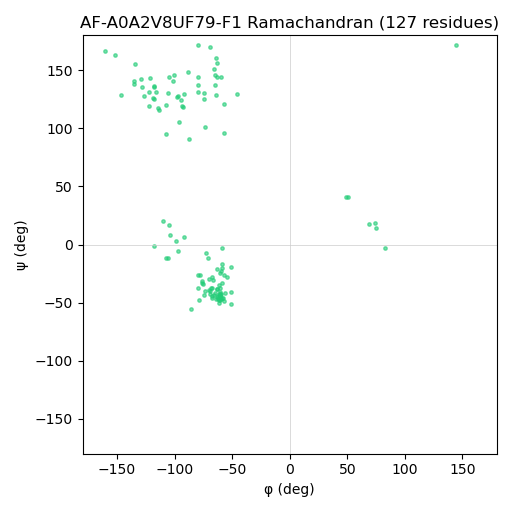70 1.00 88.19 89 LYS A O 1
ATOM 777 N N . VAL A 1 90 ? 3.745 15.278 -11.929 1.00 89.88 90 VAL A N 1
ATOM 778 C CA . VAL A 1 90 ? 3.461 15.353 -10.489 1.00 89.88 90 VAL A CA 1
ATOM 779 C C . VAL A 1 90 ? 3.557 16.807 -10.052 1.00 89.88 90 VAL A C 1
ATOM 781 O O . VAL A 1 90 ? 4.621 17.416 -10.137 1.00 89.88 90 VAL A O 1
ATOM 784 N N . ARG A 1 91 ? 2.436 17.386 -9.597 1.00 88.31 91 ARG A N 1
ATOM 785 C CA . ARG A 1 91 ? 2.359 18.792 -9.140 1.00 88.31 91 ARG A CA 1
ATOM 786 C C . ARG A 1 91 ? 2.992 19.785 -10.137 1.00 88.31 91 ARG A C 1
ATOM 788 O O . ARG A 1 91 ? 3.718 20.694 -9.750 1.00 88.31 91 ARG A O 1
ATOM 795 N N . GLY A 1 92 ? 2.751 19.571 -11.432 1.00 86.19 92 GLY A N 1
ATOM 796 C CA . GLY A 1 92 ? 3.251 20.425 -12.517 1.00 86.19 92 GLY A CA 1
ATOM 797 C C . GLY A 1 92 ? 4.688 20.150 -12.982 1.00 86.19 92 GLY A C 1
ATOM 798 O O . GLY A 1 92 ? 5.121 20.768 -13.950 1.00 86.19 92 GLY A O 1
ATOM 799 N N . ARG A 1 93 ? 5.417 19.216 -12.359 1.00 86.50 93 ARG A N 1
ATOM 800 C CA . ARG A 1 93 ? 6.770 18.808 -12.777 1.00 86.50 93 ARG A CA 1
ATOM 801 C C . ARG A 1 93 ? 6.726 17.490 -13.540 1.00 86.50 93 ARG A C 1
ATOM 803 O O . ARG A 1 93 ? 5.966 16.599 -13.164 1.00 86.50 93 ARG A O 1
ATOM 810 N N . TRP A 1 94 ? 7.527 17.372 -14.596 1.00 88.50 94 TRP A N 1
ATOM 811 C CA . TRP A 1 94 ? 7.691 16.113 -15.322 1.00 88.50 94 TRP A CA 1
ATOM 812 C C . TRP A 1 94 ? 8.547 15.143 -14.511 1.00 88.50 94 TRP A C 1
ATOM 814 O O . TRP A 1 94 ? 9.628 15.501 -14.036 1.00 88.50 94 TRP A O 1
ATOM 824 N N . VAL A 1 95 ? 8.043 13.923 -14.365 1.00 90.88 95 VAL A N 1
ATOM 825 C CA . VAL A 1 95 ? 8.705 12.816 -13.683 1.00 90.88 95 VAL A CA 1
ATOM 826 C C . VAL A 1 95 ? 8.827 11.662 -14.663 1.00 90.88 95 VAL A C 1
ATOM 828 O O . VAL A 1 95 ? 7.845 11.291 -15.306 1.00 90.88 95 VAL A O 1
ATOM 831 N N . TYR A 1 96 ? 10.033 11.115 -14.747 1.00 90.62 96 TYR A N 1
ATOM 832 C CA . TYR A 1 96 ? 10.334 9.889 -15.469 1.00 90.62 96 TYR A CA 1
ATOM 833 C C . TYR A 1 96 ? 10.368 8.745 -14.463 1.00 90.62 96 TYR A C 1
ATOM 835 O O . TYR A 1 96 ? 11.048 8.830 -13.439 1.00 90.62 96 TYR A O 1
ATOM 843 N N . LEU A 1 97 ? 9.600 7.702 -14.745 1.00 92.38 97 LEU A N 1
ATOM 844 C CA . LEU A 1 97 ? 9.514 6.474 -13.977 1.00 92.38 97 LEU A CA 1
ATOM 845 C C . LEU A 1 97 ? 10.045 5.338 -14.836 1.00 92.38 97 LEU A C 1
ATOM 847 O O . LEU A 1 97 ? 9.451 4.992 -15.856 1.00 92.38 97 LEU A O 1
ATOM 851 N N . TYR A 1 98 ? 11.116 4.722 -14.368 1.00 93.62 98 TYR A N 1
ATOM 852 C CA . TYR A 1 98 ? 11.615 3.464 -14.887 1.00 93.62 98 TYR A CA 1
ATOM 853 C C . TYR A 1 98 ? 11.089 2.343 -13.999 1.00 93.62 98 TYR A C 1
ATOM 855 O O . TYR A 1 98 ? 11.235 2.397 -12.776 1.00 93.62 98 TYR A O 1
ATOM 863 N N . ARG A 1 99 ? 10.472 1.325 -14.597 1.00 95.06 99 ARG A N 1
ATOM 864 C CA . ARG A 1 99 ? 10.028 0.122 -13.885 1.00 95.06 99 ARG A CA 1
ATOM 865 C C . ARG A 1 99 ? 10.675 -1.100 -14.506 1.00 95.06 99 ARG A C 1
ATOM 867 O O . ARG A 1 99 ? 10.383 -1.420 -15.654 1.00 95.06 99 ARG A O 1
ATOM 874 N N . ALA A 1 100 ? 11.458 -1.829 -13.719 1.00 95.56 100 ALA A N 1
ATOM 875 C CA . ALA A 1 100 ? 11.978 -3.130 -14.111 1.00 95.56 100 ALA A CA 1
ATOM 876 C C . ALA A 1 100 ? 11.028 -4.249 -13.658 1.00 95.56 100 ALA A C 1
ATOM 878 O O . ALA A 1 100 ? 10.632 -4.311 -12.493 1.00 95.56 100 ALA A O 1
ATOM 879 N N . VAL A 1 101 ? 10.669 -5.153 -14.569 1.00 94.75 101 VAL A N 1
ATOM 880 C CA . VAL A 1 101 ? 9.837 -6.336 -14.308 1.00 94.75 101 VAL A CA 1
ATOM 881 C C . VAL A 1 101 ? 10.510 -7.589 -14.848 1.00 94.75 101 VAL A C 1
ATOM 883 O O . VAL A 1 101 ? 11.127 -7.578 -15.911 1.00 94.75 101 VAL A O 1
ATOM 886 N N . ASP A 1 102 ? 10.394 -8.693 -14.123 1.00 94.81 102 ASP A N 1
ATOM 887 C CA . ASP A 1 102 ? 10.893 -9.978 -14.595 1.00 94.81 102 ASP A CA 1
ATOM 888 C C . ASP A 1 102 ? 9.938 -10.645 -15.598 1.00 94.81 102 ASP A C 1
ATOM 890 O O . ASP A 1 102 ? 8.800 -10.218 -15.806 1.00 94.81 102 ASP A O 1
ATOM 894 N N . ALA A 1 103 ? 10.388 -11.738 -16.217 1.00 92.50 103 ALA A N 1
ATOM 895 C CA . ALA A 1 103 ? 9.608 -12.464 -17.225 1.00 92.50 103 ALA A CA 1
ATOM 896 C C . ALA A 1 103 ? 8.246 -12.999 -16.732 1.00 92.50 103 ALA A C 1
ATOM 898 O O . ALA A 1 103 ? 7.372 -13.287 -17.543 1.00 92.50 103 ALA A O 1
ATOM 899 N N . LYS A 1 104 ? 8.058 -13.139 -15.417 1.00 91.25 104 LYS A N 1
ATOM 900 C CA . LYS A 1 104 ? 6.820 -13.615 -14.782 1.00 91.25 104 LYS A CA 1
ATOM 901 C C . LYS A 1 104 ? 6.037 -12.454 -14.138 1.00 91.25 104 LYS A C 1
ATOM 903 O O . LYS A 1 104 ? 5.194 -12.688 -13.272 1.00 91.25 104 LYS A O 1
ATOM 908 N N . GLY A 1 105 ? 6.348 -11.209 -14.504 1.00 87.94 105 GLY A N 1
ATOM 909 C CA . GLY A 1 105 ? 5.629 -10.004 -14.090 1.00 87.94 105 GLY A CA 1
ATOM 910 C C . GLY A 1 105 ? 5.878 -9.541 -12.651 1.00 87.94 105 GLY A C 1
ATOM 911 O O . GLY A 1 105 ? 5.119 -8.711 -12.155 1.00 87.94 105 GLY A O 1
ATOM 912 N N . LYS A 1 106 ? 6.906 -10.051 -11.955 1.00 89.75 106 LYS A N 1
ATOM 913 C CA . LYS A 1 106 ? 7.304 -9.504 -10.645 1.00 89.75 106 LYS A CA 1
ATOM 914 C C . LYS A 1 106 ? 8.133 -8.250 -10.874 1.00 89.75 106 LYS A C 1
ATOM 916 O O . LYS A 1 106 ? 9.086 -8.276 -11.650 1.00 89.75 106 LYS A O 1
ATOM 921 N N . THR A 1 107 ? 7.796 -7.180 -10.167 1.00 90.75 107 THR A N 1
ATOM 922 C CA . THR A 1 107 ? 8.620 -5.974 -10.145 1.00 90.75 107 THR A CA 1
ATOM 923 C C . THR A 1 107 ? 9.976 -6.274 -9.513 1.00 90.75 107 THR A C 1
ATOM 925 O O . THR A 1 107 ? 10.044 -6.829 -8.417 1.00 90.75 107 THR A O 1
ATOM 928 N N . VAL A 1 108 ? 11.039 -5.903 -10.220 1.00 92.00 108 VAL A N 1
ATOM 929 C CA . VAL A 1 108 ? 12.419 -5.949 -9.736 1.00 92.00 108 VAL A CA 1
ATOM 930 C C . VAL A 1 108 ? 12.736 -4.676 -8.965 1.00 92.00 108 VAL A C 1
ATOM 932 O O . VAL A 1 108 ? 13.122 -4.759 -7.806 1.00 92.00 108 VAL A O 1
ATOM 935 N N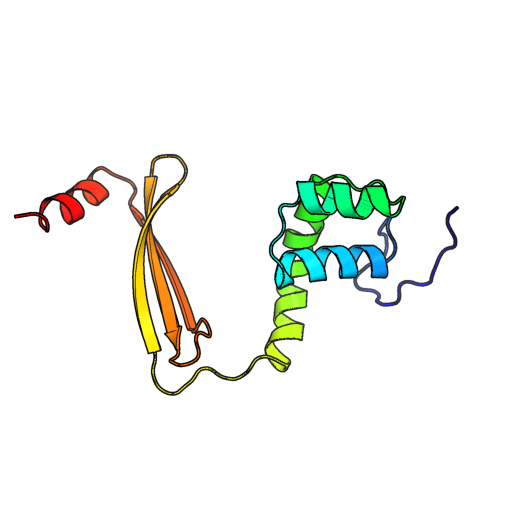 . ASP A 1 109 ? 12.536 -3.518 -9.599 1.00 91.81 109 ASP A N 1
ATOM 936 C CA . ASP A 1 109 ? 12.806 -2.215 -8.993 1.00 91.81 109 ASP A CA 1
ATOM 937 C C . ASP A 1 109 ? 12.065 -1.078 -9.721 1.00 91.81 109 ASP A C 1
ATOM 939 O O . ASP A 1 109 ? 11.565 -1.251 -10.843 1.00 91.81 109 ASP A O 1
ATOM 943 N N . PHE A 1 110 ? 12.019 0.088 -9.078 1.00 92.81 110 PHE A N 1
ATOM 944 C CA . PHE A 1 110 ? 11.530 1.343 -9.632 1.00 92.81 110 PHE A CA 1
ATOM 945 C C . PHE A 1 110 ? 12.551 2.458 -9.427 1.00 92.81 110 PHE A C 1
ATOM 947 O O . PHE A 1 110 ? 13.051 2.665 -8.325 1.00 92.81 110 PHE A O 1
ATOM 954 N N . TYR A 1 111 ? 12.775 3.255 -10.466 1.00 92.56 111 TYR A N 1
ATOM 955 C CA . TYR A 1 111 ? 13.613 4.444 -10.379 1.00 92.56 111 TYR A CA 1
ATOM 956 C C . TYR A 1 111 ? 12.853 5.666 -10.888 1.00 92.56 111 TYR A C 1
ATOM 958 O O . TYR A 1 111 ? 12.290 5.646 -11.981 1.00 92.56 111 TYR A O 1
ATOM 966 N N . CYS A 1 112 ? 12.819 6.728 -10.083 1.00 91.00 112 CYS A N 1
ATOM 967 C CA . CYS A 1 112 ? 12.087 7.957 -10.385 1.00 91.00 112 CYS A CA 1
ATOM 968 C C . CYS A 1 112 ? 13.047 9.140 -10.465 1.00 91.00 112 CYS A C 1
ATOM 970 O O . CYS A 1 112 ? 13.736 9.438 -9.489 1.00 91.00 112 CYS A O 1
ATOM 972 N N . ILE A 1 113 ? 13.013 9.874 -11.576 1.00 90.50 113 ILE A N 1
ATOM 973 C CA . ILE A 1 113 ? 13.777 11.112 -11.757 1.00 90.50 113 ILE A CA 1
ATOM 974 C C . ILE A 1 113 ? 12.805 12.269 -11.977 1.00 90.50 113 ILE A C 1
ATOM 976 O O . ILE A 1 113 ? 11.962 12.234 -12.874 1.00 90.50 113 ILE A O 1
ATOM 980 N N . CYS A 1 114 ? 12.922 13.310 -11.154 1.00 83.44 114 CYS A N 1
ATOM 981 C CA . CYS A 1 114 ? 12.157 14.546 -11.291 1.00 83.44 114 CYS A CA 1
ATOM 982 C C . CYS A 1 114 ? 13.085 15.653 -11.786 1.00 83.44 114 CYS A C 1
ATOM 984 O O . CYS A 1 114 ? 14.050 15.995 -11.106 1.00 83.44 114 CYS A O 1
ATOM 986 N N . PHE A 1 115 ? 12.780 16.238 -12.941 1.00 70.75 115 PHE A N 1
ATOM 987 C CA . PHE A 1 115 ? 13.553 17.361 -13.463 1.00 70.75 115 PHE A CA 1
ATOM 988 C C . PHE A 1 115 ? 12.907 18.679 -13.027 1.00 70.75 115 PHE A C 1
ATOM 990 O O . PHE A 1 115 ? 11.751 18.971 -13.348 1.00 70.75 115 PHE A O 1
ATOM 997 N N . SER A 1 116 ? 13.650 19.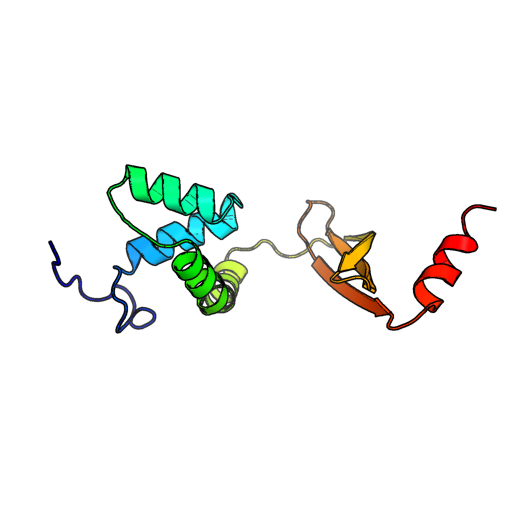494 -12.277 1.00 60.94 116 SER A N 1
ATOM 998 C CA . SER A 1 116 ? 13.249 20.858 -11.936 1.00 60.94 116 SER A CA 1
ATOM 999 C C . SER A 1 116 ? 13.704 21.820 -13.033 1.00 60.94 116 SER A C 1
ATOM 1001 O O . SER A 1 116 ? 14.810 22.340 -12.976 1.00 60.94 116 SER A O 1
ATOM 1003 N N . GLY A 1 117 ? 12.862 22.064 -14.036 1.00 54.56 117 GLY A N 1
ATOM 1004 C CA . GLY A 1 117 ? 13.145 23.064 -15.071 1.00 54.56 117 GLY A CA 1
ATOM 1005 C C . GLY A 1 117 ? 12.648 22.671 -16.458 1.00 54.56 117 GLY A C 1
ATOM 1006 O O . GLY A 1 117 ? 12.207 21.548 -16.695 1.00 54.56 117 GLY A O 1
ATOM 1007 N N . SER A 1 118 ? 12.721 23.619 -17.391 1.00 52.38 118 SER A N 1
ATOM 1008 C CA . SER A 1 118 ? 12.344 23.493 -18.809 1.00 52.38 118 SER A CA 1
ATOM 1009 C C . SER A 1 118 ? 13.095 22.396 -19.589 1.00 52.38 118 SER A C 1
ATOM 1011 O O . SER A 1 118 ? 1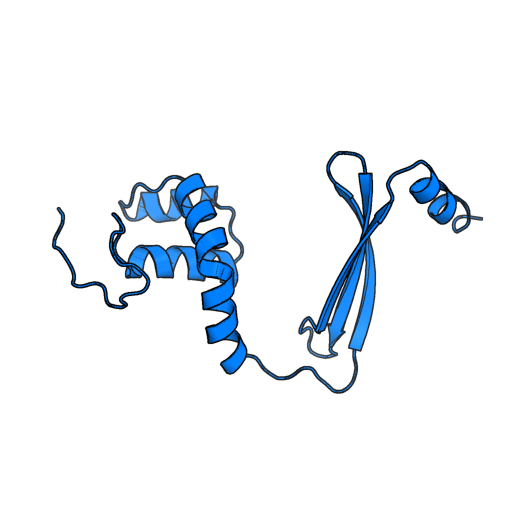2.759 22.143 -20.743 1.00 52.38 118 SER A O 1
ATOM 1013 N N . GLU A 1 119 ? 14.055 21.700 -18.977 1.00 52.69 119 GLU A N 1
ATOM 1014 C CA . GLU A 1 119 ? 14.822 20.592 -19.565 1.00 52.69 119 GLU A CA 1
ATOM 1015 C C . GLU A 1 119 ? 14.019 19.315 -19.796 1.00 52.69 119 GLU A C 1
ATOM 1017 O O . GLU A 1 119 ? 14.256 18.636 -20.792 1.00 52.69 119 GLU A O 1
ATOM 1022 N N . GLY A 1 120 ? 12.986 19.040 -18.991 1.00 50.97 120 GLY A N 1
ATOM 1023 C CA . GLY A 1 120 ? 12.096 17.901 -19.249 1.00 50.97 120 GLY A CA 1
ATOM 1024 C C . GLY A 1 120 ? 11.383 17.986 -20.608 1.00 50.97 120 GLY A C 1
ATOM 1025 O O . GLY A 1 120 ? 10.999 16.961 -21.160 1.00 50.97 120 GLY A O 1
ATOM 1026 N N . ARG A 1 121 ? 11.247 19.199 -21.169 1.00 48.00 121 ARG A N 1
ATOM 1027 C CA . ARG A 1 121 ? 10.675 19.449 -22.503 1.00 48.00 121 ARG A CA 1
ATOM 1028 C C . ARG A 1 121 ? 11.659 19.179 -23.648 1.00 48.00 121 ARG A C 1
ATOM 1030 O O . ARG A 1 121 ? 11.211 18.879 -24.746 1.00 48.00 121 ARG A O 1
ATOM 1037 N N . LYS A 1 122 ? 12.972 19.281 -23.410 1.00 50.59 122 LYS A N 1
ATOM 1038 C CA . LYS A 1 122 ? 13.989 19.183 -24.471 1.00 50.59 122 LYS A CA 1
ATOM 1039 C C . LYS A 1 122 ? 14.223 17.744 -24.936 1.00 50.59 122 LYS A C 1
ATOM 1041 O O . LYS A 1 122 ? 14.505 17.541 -26.105 1.00 50.59 122 LYS A O 1
ATOM 1046 N N . HIS A 1 123 ? 14.069 16.754 -24.053 1.00 49.31 123 HIS A N 1
ATOM 1047 C CA . HIS A 1 123 ? 14.236 15.347 -24.432 1.00 49.31 123 HIS A CA 1
ATOM 1048 C C . HIS A 1 123 ? 13.036 14.787 -25.220 1.00 49.31 123 HIS A C 1
ATOM 1050 O O . HIS A 1 123 ? 13.231 13.988 -26.129 1.00 49.31 123 HIS A O 1
ATOM 1056 N N . TRP A 1 124 ? 11.816 15.259 -24.931 1.00 47.22 124 TRP A N 1
ATOM 1057 C CA . TRP A 1 124 ? 10.602 14.897 -25.679 1.00 47.22 124 TRP A CA 1
ATOM 1058 C C . TRP A 1 124 ? 10.581 15.465 -27.101 1.00 47.22 124 TRP A C 1
ATOM 1060 O O . TRP A 1 124 ? 10.208 14.760 -28.028 1.00 47.22 124 TRP A O 1
ATOM 1070 N N . ALA A 1 125 ? 11.027 16.710 -27.283 1.00 49.38 125 ALA A N 1
ATOM 1071 C CA . ALA A 1 125 ? 10.985 17.385 -28.581 1.00 49.38 125 ALA A CA 1
ATOM 1072 C C . ALA A 1 125 ? 11.980 16.838 -29.628 1.00 49.38 125 ALA A C 1
ATOM 1074 O O . ALA A 1 125 ? 11.874 17.206 -30.784 1.00 49.38 125 ALA A O 1
ATOM 1075 N N . LEU A 1 126 ? 12.945 15.992 -29.245 1.00 49.78 126 LEU A N 1
ATOM 1076 C CA . LEU A 1 126 ? 13.994 15.473 -30.144 1.00 49.78 126 LEU A CA 1
ATOM 1077 C C . LEU A 1 126 ? 13.711 14.058 -30.681 1.00 49.78 126 LEU A C 1
ATOM 1079 O O . LEU A 1 126 ? 14.576 13.473 -31.326 1.00 49.78 126 LEU A O 1
ATOM 1083 N N . ARG A 1 127 ? 12.556 13.464 -30.353 1.00 49.41 127 ARG A N 1
ATOM 1084 C CA . ARG A 1 127 ? 12.236 12.060 -30.675 1.00 49.41 127 ARG A CA 1
ATOM 1085 C C . ARG A 1 127 ? 11.018 11.896 -31.594 1.00 49.41 127 ARG A C 1
ATOM 1087 O O . ARG A 1 127 ? 10.688 10.764 -31.928 1.00 49.41 127 ARG A O 1
ATOM 1094 N N . GLU A 1 128 ? 10.368 12.999 -31.971 1.00 42.50 128 GLU A N 1
ATOM 1095 C CA . GLU A 1 128 ? 9.217 13.043 -32.892 1.00 42.50 128 GLU A CA 1
ATOM 1096 C C . GLU A 1 128 ? 9.580 13.549 -34.309 1.00 42.50 128 GLU A C 1
ATOM 1098 O O . GLU A 1 128 ? 8.672 13.718 -35.120 1.00 42.50 128 GLU A O 1
ATOM 1103 N N . ASP A 1 129 ? 10.873 13.736 -34.617 1.00 36.47 129 ASP A N 1
ATOM 1104 C CA . ASP A 1 129 ? 11.389 14.072 -35.961 1.00 36.47 129 ASP A CA 1
ATOM 1105 C C . ASP A 1 129 ? 11.907 12.832 -36.717 1.00 36.47 129 ASP A C 1
ATOM 1107 O O . ASP A 1 129 ? 12.625 12.008 -36.093 1.00 36.47 129 ASP A O 1
#

Nearest PDB structures (foldseek):
  7u65-assembly1_G  TM=5.297E-01  e=8.393E-02  Escherichia phage T7
  1cl3-assembly1_A  TM=4.790E-01  e=3.290E-01  Homo sapiens
  7ucz-assembly2_B  TM=7.086E-01  e=1.554E+00  Homo sapiens
  7pel-assembly1_D  TM=4.331E-01  e=4.776E-01  Simian T-lymphotropic virus 1
  9b8p-assembly1_H  TM=2.706E-01  e=8.352E-01  Rattus norvegicus

Sequence (129 aa):
MARRATPLNPFFDGRWFDDEIIILCLRWSFRYKPSYRDLVEMMGERGLPVAHTTILRWAVRYAEEFEKRWRRYERPVGGSWRADETYFKVRGRWVYLYRAVDAKGKTVDFYCICFSGSEGRKHWALRED

Foldseek 3Di:
DDDPDPQPDPVCPPDPDHPVLLVVLLCCCVPVVDQLVVSQVVCVVVVHRDDSVNNVVSCVVCVVVCCVVCVVVDDDADPDKDKDWDWDDDPNWIKIKIWIAGPVGHTPDIDIDTDDDPVVVVVVVVPPD

Secondary structure (DSSP, 8-state):
-------SSGGGTT-SS-HHHHHHHHHHHHHH---HHHHHHHHHTTT----HHHHHHHHHHHHHHHHHHHGGGSPPPPS-EEEEEEEEEETTEEEEEEEEEETTS-EEEEEEEE--STTHHHHHTTS--